Protein AF-A0A497TI67-F1 (afdb_monomer)

Secondary structure (DSSP, 8-state):
------PPTTSTTSSS-GGG--HHHHHHHHHHHHHHHHHTT-----EEEEHHHHHHHHHHHHH-TT-S-EEEES--SBHHHH-HHHHTT-S--BGGGTGGG--S-EEEEEETT-SSS-HHHHHHHHHHSTTEEEEEETT--TT--SHHHHHHHHHHHHHHHHHHHHSPP--

Foldseek 3Di:
DDDDDDAFDCGDPHHDNPVPDDLVSLLVVVLVVVVVCVVVVDQAAAEEAEASRLLSNLVNLLVDQRHLEYEYQLYQAAVCVQPVVRQVVDPSRHSLVSLLSRPHAYEYEYECQAPRHHCVSVVSSQVRHPRYDYDYDYPQYSVSPDPVSVVVSCVVRVVVVVVSVPPDDDD

Radius of gyration: 15.55 Å; Cα contacts (8 Å, |Δi|>4): 295; chains: 1; bounding box: 36×37×44 Å

Solvent-accessible surface area (backbone atoms only — not comparable to full-atom values): 9496 Å² total; per-residue (Å²): 139,86,87,86,86,82,60,45,69,24,30,90,90,34,64,78,49,57,91,72,56,47,55,64,56,42,22,48,49,54,49,50,52,52,52,52,42,44,75,72,67,50,80,81,46,64,49,78,20,43,30,69,50,15,36,26,46,50,52,38,39,41,73,44,87,73,42,62,30,39,38,30,42,50,40,40,38,42,37,50,83,73,39,52,86,66,29,76,79,36,91,77,35,49,39,72,86,45,30,66,55,31,78,40,48,33,40,38,39,30,23,71,47,23,83,78,52,62,47,63,47,52,61,52,46,39,77,47,22,83,48,45,47,72,46,76,41,84,75,19,33,76,80,27,84,48,67,71,46,37,52,50,51,52,48,55,54,50,55,50,53,55,49,57,73,65,49,74,81,83,128

Structure (mmCIF, N/CA/C/O backbone):
data_AF-A0A497TI67-F1
#
_entry.id   AF-A0A497TI67-F1
#
loop_
_atom_site.group_PDB
_atom_site.id
_atom_site.type_symbol
_atom_site.label_atom_id
_atom_site.label_alt_id
_atom_site.label_comp_id
_atom_site.label_asym_id
_atom_site.label_entity_id
_atom_site.label_seq_id
_atom_site.pdbx_PDB_ins_code
_atom_site.Cartn_x
_atom_site.Cartn_y
_atom_site.Cartn_z
_atom_site.occupancy
_atom_site.B_iso_or_equiv
_atom_site.auth_seq_id
_atom_site.auth_comp_id
_atom_site.auth_asym_id
_atom_site.auth_atom_id
_atom_site.pdbx_PDB_model_num
ATOM 1 N N . MET A 1 1 ? 1.660 -7.318 19.575 1.00 78.12 1 MET A N 1
ATOM 2 C CA . MET A 1 1 ? 1.315 -7.049 18.166 1.00 78.12 1 MET A CA 1
ATOM 3 C C . MET A 1 1 ? 1.414 -8.372 17.444 1.00 78.12 1 MET A C 1
ATOM 5 O O . MET A 1 1 ? 2.393 -9.071 17.671 1.00 78.12 1 MET A O 1
ATOM 9 N N . SER A 1 2 ? 0.401 -8.732 16.671 1.00 90.56 2 SER A N 1
ATOM 10 C CA . SER A 1 2 ? 0.354 -9.994 15.928 1.00 90.56 2 SER A CA 1
ATOM 11 C C . SER A 1 2 ? 0.247 -9.675 14.445 1.00 90.56 2 SE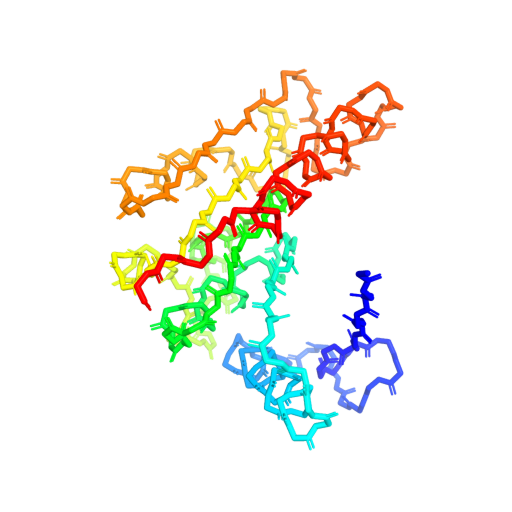R A C 1
ATOM 13 O O . SER A 1 2 ? -0.297 -8.629 14.092 1.00 90.56 2 SER A O 1
ATOM 15 N N . THR A 1 3 ? 0.757 -10.554 13.590 1.00 92.94 3 THR A N 1
ATOM 16 C CA . THR A 1 3 ? 0.584 -10.462 12.140 1.00 92.94 3 THR A CA 1
ATOM 17 C C . THR A 1 3 ? -0.369 -11.558 11.681 1.00 92.94 3 THR A C 1
ATOM 19 O O . THR A 1 3 ? -0.326 -12.681 12.180 1.00 92.94 3 THR A O 1
ATOM 22 N N . PHE A 1 4 ? -1.250 -11.216 10.745 1.00 95.25 4 PHE A N 1
ATOM 23 C CA . PHE A 1 4 ? -2.113 -12.159 10.047 1.00 95.25 4 PHE A CA 1
ATOM 24 C C . PHE A 1 4 ? -1.791 -12.038 8.562 1.00 95.25 4 PHE A C 1
ATOM 26 O O . PHE A 1 4 ? -1.819 -10.936 8.018 1.00 95.25 4 PHE A O 1
ATOM 33 N N . ARG A 1 5 ? -1.409 -13.153 7.944 1.00 95.69 5 ARG A N 1
ATOM 34 C CA . ARG A 1 5 ? -1.126 -13.254 6.512 1.00 95.69 5 ARG A CA 1
ATOM 35 C C . ARG A 1 5 ? -2.090 -14.274 5.936 1.00 95.69 5 ARG A C 1
ATOM 37 O O . ARG A 1 5 ? -2.389 -15.259 6.608 1.00 95.69 5 ARG A O 1
ATOM 44 N N . PHE A 1 6 ? -2.551 -14.016 4.730 1.00 93.88 6 PHE A N 1
ATOM 45 C CA . PHE A 1 6 ? -3.455 -14.878 3.992 1.00 93.88 6 PHE A CA 1
ATOM 46 C C . PHE A 1 6 ? -3.023 -14.879 2.528 1.00 93.88 6 PHE A C 1
ATOM 48 O O . PHE A 1 6 ? -2.337 -13.949 2.092 1.00 93.88 6 PHE A O 1
ATOM 55 N N . ASP A 1 7 ? -3.436 -15.911 1.805 1.00 89.75 7 ASP A N 1
ATOM 56 C CA . ASP A 1 7 ? -3.248 -16.002 0.366 1.00 89.75 7 ASP A CA 1
ATOM 57 C C . ASP A 1 7 ? -4.513 -15.492 -0.328 1.00 89.75 7 ASP A C 1
ATOM 59 O O . ASP A 1 7 ? -5.623 -15.905 0.017 1.00 89.75 7 ASP A O 1
ATOM 63 N N . PHE A 1 8 ? -4.351 -14.581 -1.288 1.00 89.25 8 PHE A N 1
ATOM 64 C CA . PHE A 1 8 ? -5.447 -14.139 -2.153 1.00 89.25 8 PHE A CA 1
ATOM 65 C C . PHE A 1 8 ? -6.010 -15.307 -2.968 1.00 89.25 8 PHE A C 1
ATOM 67 O O . PHE A 1 8 ? -5.317 -16.299 -3.202 1.00 89.25 8 PHE A O 1
ATOM 74 N N . PHE A 1 9 ? -7.231 -15.165 -3.476 1.00 86.12 9 PHE A N 1
ATOM 75 C CA . PHE A 1 9 ? -7.765 -16.071 -4.489 1.00 86.12 9 PHE A CA 1
ATOM 76 C C . PHE A 1 9 ? -6.759 -16.296 -5.639 1.00 86.12 9 PHE A C 1
ATOM 78 O O . PHE A 1 9 ? -6.063 -15.378 -6.094 1.00 86.12 9 PHE A O 1
ATOM 85 N N . GLY A 1 10 ? -6.624 -17.549 -6.076 1.00 79.69 10 GLY A N 1
ATOM 86 C CA . GLY A 1 10 ? -5.683 -17.954 -7.121 1.00 79.69 10 GLY A CA 1
ATOM 87 C C . GLY A 1 10 ? -4.195 -17.848 -6.752 1.00 79.69 10 GLY A C 1
ATOM 88 O O . GLY A 1 10 ? -3.357 -17.988 -7.645 1.00 79.69 10 GLY A O 1
ATOM 89 N N . HIS A 1 11 ? -3.852 -17.601 -5.480 1.00 82.25 11 HIS A N 1
ATOM 90 C CA . HIS A 1 11 ? -2.479 -17.554 -4.970 1.00 82.25 11 HIS A CA 1
ATOM 91 C C . HIS A 1 11 ? -2.220 -18.635 -3.916 1.00 82.25 11 HIS A C 1
ATOM 93 O O . HIS A 1 11 ? -3.094 -18.966 -3.123 1.00 82.25 11 HIS A O 1
ATOM 99 N N . GLY A 1 12 ? -0.972 -19.113 -3.847 1.00 84.56 12 GLY A N 1
ATOM 100 C CA . GLY A 1 12 ? -0.493 -19.947 -2.742 1.00 84.56 12 GLY A CA 1
ATOM 101 C C . GLY A 1 12 ? -1.331 -21.209 -2.530 1.00 84.56 12 GLY A C 1
ATOM 102 O O . GLY A 1 12 ? -1.433 -22.037 -3.435 1.00 84.56 12 GLY A O 1
ATOM 103 N N . GLU A 1 13 ? -1.886 -21.355 -1.327 1.00 84.25 13 GLU A N 1
ATOM 104 C CA . GLU A 1 13 ? -2.758 -22.475 -0.947 1.00 84.25 13 GLU A CA 1
ATOM 105 C C . GLU A 1 13 ? -4.261 -22.170 -1.105 1.00 84.25 13 GLU A C 1
ATOM 107 O O . GLU A 1 13 ? -5.088 -23.042 -0.833 1.00 84.25 13 GLU A O 1
ATOM 112 N N . SER A 1 14 ? -4.627 -20.958 -1.536 1.00 88.00 14 SER A N 1
ATOM 113 C CA . SER A 1 14 ? -6.020 -20.580 -1.792 1.00 88.00 14 SER A CA 1
ATOM 114 C C . SER A 1 14 ? -6.538 -21.170 -3.106 1.00 88.00 14 SER A C 1
ATOM 116 O O . SER A 1 14 ? -5.799 -21.356 -4.075 1.00 88.00 14 SER A O 1
ATOM 118 N N . ASP A 1 15 ? -7.843 -21.446 -3.140 1.00 82.38 15 ASP A N 1
ATOM 119 C CA . ASP A 1 15 ? -8.530 -21.978 -4.317 1.00 82.38 15 ASP A CA 1
ATOM 120 C C . ASP A 1 15 ? -8.478 -21.009 -5.515 1.00 82.38 15 ASP A C 1
ATOM 122 O O . ASP A 1 15 ? -8.232 -19.809 -5.375 1.00 82.38 15 ASP A O 1
ATOM 126 N N . GLY A 1 16 ? -8.786 -21.531 -6.705 1.00 85.50 16 GLY A N 1
ATOM 127 C CA . GLY A 1 16 ? -8.889 -20.749 -7.938 1.00 85.50 16 GLY A CA 1
ATOM 128 C C . GLY A 1 16 ? -7.639 -20.788 -8.810 1.00 85.50 16 GLY A C 1
ATOM 129 O O . GLY A 1 16 ? -6.681 -21.513 -8.546 1.00 85.50 16 GLY A O 1
ATOM 130 N N . ARG A 1 17 ? -7.662 -20.021 -9.902 1.00 81.62 17 ARG A N 1
ATOM 131 C CA . ARG A 1 17 ? -6.519 -19.860 -10.809 1.00 81.62 17 ARG A CA 1
ATOM 132 C C . ARG A 1 17 ? -6.123 -18.396 -10.840 1.00 81.62 17 ARG A C 1
ATOM 134 O O . ARG A 1 17 ? -6.988 -17.535 -10.952 1.00 81.62 17 ARG A O 1
ATOM 141 N N . LEU A 1 18 ? -4.821 -18.127 -10.828 1.00 79.75 18 LEU A N 1
ATOM 142 C CA . LEU A 1 18 ? -4.270 -16.770 -10.899 1.00 79.75 18 LEU A CA 1
ATOM 143 C C . LEU A 1 18 ? -4.833 -15.951 -12.076 1.00 79.75 18 LEU A C 1
ATOM 145 O O . LEU A 1 18 ? -5.055 -14.754 -11.955 1.00 79.75 18 LEU A O 1
ATOM 149 N N . GLU A 1 19 ? -5.079 -16.604 -13.211 1.00 82.00 19 GLU A N 1
ATOM 150 C CA . GLU A 1 19 ? -5.603 -15.986 -14.438 1.00 82.00 19 GLU A CA 1
ATOM 151 C C . GLU A 1 19 ? -7.035 -15.446 -14.304 1.00 82.00 19 GLU A C 1
ATOM 153 O O . GLU A 1 19 ? -7.435 -14.578 -15.089 1.00 82.00 19 GLU A O 1
ATOM 158 N N . ASP A 1 20 ? -7.789 -15.979 -13.338 1.00 83.12 20 ASP A N 1
ATOM 159 C CA . ASP A 1 20 ? -9.177 -15.616 -13.063 1.00 83.12 20 ASP A CA 1
ATOM 160 C C . ASP A 1 20 ? -9.283 -14.506 -12.002 1.00 83.12 20 ASP A C 1
ATOM 162 O O . ASP A 1 20 ? -10.358 -13.939 -11.847 1.00 83.12 20 ASP A O 1
ATOM 166 N N . LEU A 1 21 ? -8.186 -14.168 -11.308 1.00 82.94 21 LEU A N 1
ATOM 167 C CA . LEU A 1 21 ? -8.189 -13.158 -10.253 1.00 82.94 21 LEU A CA 1
ATOM 168 C C . LEU A 1 21 ? -8.549 -11.767 -10.789 1.00 82.94 21 LEU A C 1
ATOM 170 O O . LEU A 1 21 ? -7.939 -11.252 -11.733 1.00 82.94 21 LEU A O 1
ATOM 174 N N . THR A 1 22 ? -9.471 -11.117 -10.089 1.00 88.00 22 THR A N 1
ATOM 175 C CA . THR A 1 22 ? -9.819 -9.704 -10.256 1.00 88.00 22 THR A CA 1
ATOM 176 C C . THR A 1 22 ? -9.323 -8.847 -9.087 1.00 88.00 22 THR A C 1
ATOM 178 O O . THR A 1 22 ? -8.964 -9.343 -8.016 1.00 88.00 22 THR A O 1
ATOM 181 N N . ILE A 1 23 ? -9.288 -7.525 -9.279 1.00 89.44 23 ILE A N 1
ATOM 182 C CA . ILE A 1 23 ? -8.912 -6.591 -8.206 1.00 89.44 23 ILE A CA 1
ATOM 183 C C . ILE A 1 23 ? -10.008 -6.588 -7.137 1.00 89.44 23 ILE A C 1
ATOM 185 O O . ILE A 1 23 ? -9.703 -6.594 -5.948 1.00 89.44 23 ILE A O 1
ATOM 189 N N . SER A 1 24 ? -11.269 -6.652 -7.560 1.00 89.81 24 SER A N 1
ATOM 190 C CA . SER A 1 24 ? -12.443 -6.731 -6.698 1.00 89.81 24 SER A CA 1
ATOM 191 C C . SER A 1 24 ? -12.398 -7.959 -5.782 1.00 89.81 24 SER A C 1
ATOM 193 O O . SER A 1 24 ? -12.603 -7.815 -4.580 1.00 89.81 24 SER A O 1
ATOM 195 N N . GLU A 1 25 ? -12.035 -9.142 -6.293 1.00 91.12 25 GLU A N 1
ATOM 196 C CA . GLU A 1 25 ? -11.852 -10.341 -5.455 1.00 91.12 25 GLU A CA 1
ATOM 197 C C . GLU A 1 25 ? -10.716 -10.169 -4.440 1.00 91.12 25 GLU A C 1
ATOM 199 O O . GLU A 1 25 ? -10.888 -10.481 -3.263 1.00 91.12 25 GLU A O 1
ATOM 204 N N . ALA A 1 26 ? -9.580 -9.591 -4.846 1.00 93.00 26 ALA A N 1
ATOM 205 C CA . ALA A 1 26 ? -8.493 -9.303 -3.911 1.00 93.00 26 ALA A CA 1
ATOM 206 C C . ALA A 1 26 ? -8.921 -8.306 -2.814 1.00 93.00 26 ALA A C 1
ATOM 208 O O . ALA A 1 26 ? -8.526 -8.432 -1.652 1.00 93.00 26 ALA A O 1
ATOM 209 N N . VAL A 1 27 ? -9.747 -7.314 -3.155 1.00 94.81 27 VAL A N 1
ATOM 210 C CA . VAL A 1 27 ? -10.331 -6.375 -2.187 1.00 94.81 27 VAL A CA 1
ATOM 211 C C . VAL A 1 27 ? -11.278 -7.099 -1.231 1.00 94.81 27 VAL A C 1
ATOM 213 O O . VAL A 1 27 ? -11.206 -6.858 -0.021 1.00 94.81 27 VAL A O 1
ATOM 216 N N . ASP A 1 28 ? -12.126 -7.993 -1.739 1.00 94.69 28 ASP A N 1
ATOM 217 C CA . ASP A 1 28 ? -13.033 -8.807 -0.929 1.00 94.69 28 ASP A CA 1
ATOM 218 C C . ASP A 1 28 ? -12.265 -9.714 0.042 1.00 94.69 28 ASP A C 1
ATOM 220 O O . ASP A 1 28 ? -12.631 -9.794 1.218 1.00 94.69 28 ASP A O 1
ATOM 224 N N . ASP A 1 29 ? -11.147 -10.309 -0.380 1.00 96.38 29 ASP A N 1
ATOM 225 C CA . ASP A 1 29 ? -10.275 -11.101 0.493 1.00 96.38 29 ASP A CA 1
ATOM 226 C C . ASP A 1 29 ? -9.711 -10.270 1.659 1.00 96.38 29 ASP A C 1
ATOM 228 O O . ASP A 1 29 ? -9.776 -10.695 2.819 1.00 96.38 29 ASP A O 1
ATOM 232 N N . VAL A 1 30 ? -9.223 -9.047 1.400 1.00 97.88 30 VAL A N 1
ATOM 233 C CA . VAL A 1 30 ? -8.753 -8.134 2.465 1.00 97.88 30 VAL A CA 1
ATOM 234 C C . VAL A 1 30 ? -9.894 -7.788 3.423 1.00 97.88 30 VAL A C 1
ATOM 236 O O . VAL A 1 30 ? -9.715 -7.822 4.645 1.00 97.88 30 VAL A O 1
ATOM 239 N N . MET A 1 31 ? -11.073 -7.451 2.894 1.00 97.56 31 MET A N 1
ATOM 240 C CA . MET A 1 31 ? -12.243 -7.104 3.705 1.00 97.56 31 MET A CA 1
ATOM 241 C C . MET A 1 31 ? -12.660 -8.281 4.597 1.00 97.56 31 MET A C 1
ATOM 243 O O . MET A 1 31 ? -12.871 -8.100 5.800 1.00 97.56 31 MET A O 1
ATOM 247 N N . ASN A 1 32 ? -12.706 -9.494 4.042 1.00 97.50 32 ASN A N 1
ATOM 248 C CA . ASN A 1 32 ? -13.036 -10.718 4.766 1.00 97.50 32 ASN A CA 1
ATOM 249 C C . ASN A 1 32 ? -11.992 -11.058 5.836 1.00 97.50 32 ASN A C 1
ATOM 251 O O . ASN A 1 32 ? -12.363 -11.421 6.954 1.00 97.50 32 ASN A O 1
ATOM 255 N N . ALA A 1 33 ? -10.701 -10.865 5.556 1.00 97.75 33 ALA A N 1
ATOM 256 C CA . ALA A 1 33 ? -9.638 -11.021 6.547 1.00 97.75 33 ALA A CA 1
ATOM 257 C C . ALA A 1 33 ? -9.807 -10.046 7.728 1.00 97.75 33 ALA A C 1
ATOM 259 O O . ALA A 1 33 ? -9.702 -10.445 8.893 1.00 97.75 33 ALA A O 1
ATOM 260 N N . VAL A 1 34 ? -10.131 -8.776 7.457 1.00 97.81 34 VAL A N 1
ATOM 261 C CA . VAL A 1 34 ? -10.401 -7.781 8.509 1.00 97.81 34 VAL A CA 1
ATOM 262 C C . VAL A 1 34 ? -11.641 -8.161 9.322 1.00 97.81 34 VAL A C 1
ATOM 264 O O . VAL A 1 34 ? -11.597 -8.118 10.554 1.00 97.81 34 VAL A O 1
ATOM 267 N N . LEU A 1 35 ? -12.731 -8.568 8.666 1.00 96.81 35 LEU A N 1
ATOM 268 C CA . LEU A 1 35 ? -13.953 -9.023 9.337 1.00 96.81 35 LEU A CA 1
ATOM 269 C C . LEU A 1 35 ? -13.694 -10.248 10.219 1.00 96.81 35 LEU A C 1
ATOM 271 O O . LEU A 1 35 ? -14.145 -10.284 11.366 1.00 96.81 35 LEU A O 1
ATOM 275 N N . PHE A 1 36 ? -12.920 -11.215 9.729 1.00 97.62 36 PHE A N 1
ATOM 276 C CA . PHE A 1 36 ? -12.519 -12.395 10.487 1.00 97.62 36 PHE A CA 1
ATOM 277 C C . PHE A 1 36 ? -11.752 -12.016 11.760 1.00 97.62 36 PHE A C 1
ATOM 279 O O . PHE A 1 36 ? -12.098 -12.478 12.850 1.00 97.62 36 PHE A O 1
ATOM 286 N N . LEU A 1 37 ? -10.752 -11.132 11.656 1.00 97.25 37 LEU A N 1
ATOM 287 C CA . LEU A 1 37 ? -9.995 -10.654 12.816 1.00 97.25 37 LEU A CA 1
ATOM 288 C C . LEU A 1 37 ? -10.899 -9.928 13.821 1.00 97.25 37 LEU A C 1
ATOM 290 O O . LEU A 1 37 ? -10.842 -10.213 15.020 1.00 97.25 37 LEU A O 1
ATOM 294 N N . LYS A 1 38 ? -11.792 -9.051 13.354 1.00 95.31 38 LYS A N 1
ATOM 295 C CA . LYS A 1 38 ? -12.759 -8.376 14.233 1.00 95.31 38 LYS A CA 1
ATOM 296 C C . LYS A 1 38 ? -13.688 -9.370 14.933 1.00 95.31 38 LYS A C 1
ATOM 298 O O . LYS A 1 38 ? -13.894 -9.257 16.140 1.00 95.31 38 LYS A O 1
ATOM 303 N N . GLY A 1 39 ? -14.161 -10.398 14.227 1.00 96.75 39 GLY A N 1
ATOM 304 C CA . GLY A 1 39 ? -14.961 -11.489 14.795 1.00 96.75 39 GLY A CA 1
ATOM 305 C C . GLY A 1 39 ? -14.225 -12.319 15.856 1.00 96.75 39 GLY A C 1
ATOM 306 O O . GLY A 1 39 ? -14.858 -12.909 16.729 1.00 96.75 39 GLY A O 1
ATOM 307 N N . ARG A 1 40 ? -12.886 -12.325 15.839 1.00 96.62 40 ARG A N 1
ATOM 308 C CA . ARG A 1 40 ? -12.029 -12.936 16.872 1.00 96.62 40 ARG A CA 1
ATOM 309 C C . ARG A 1 40 ? -11.683 -11.987 18.030 1.00 96.62 40 ARG A C 1
ATOM 311 O O . ARG A 1 40 ? -10.897 -12.360 18.896 1.00 96.62 40 ARG A O 1
ATOM 318 N N . GLY A 1 41 ? -12.259 -10.784 18.063 1.00 95.75 41 GLY A N 1
ATOM 319 C CA . GLY A 1 41 ? -12.070 -9.806 19.138 1.00 95.75 41 GLY A CA 1
ATOM 320 C C . GLY A 1 41 ? -10.893 -8.846 18.941 1.00 95.75 41 GLY A C 1
ATOM 321 O O . GLY A 1 41 ? -10.571 -8.088 19.856 1.00 95.75 41 GLY A O 1
ATOM 322 N N . TYR A 1 42 ? -10.249 -8.835 17.769 1.00 94.56 42 TYR A N 1
ATOM 323 C CA . TYR A 1 42 ? -9.217 -7.842 17.465 1.00 94.56 42 TYR A CA 1
ATOM 324 C C . TYR A 1 42 ? -9.868 -6.499 17.103 1.00 94.56 42 TYR A C 1
ATOM 326 O O . TYR A 1 42 ? -10.426 -6.341 16.023 1.00 94.56 42 TYR A O 1
ATOM 334 N N . SER A 1 43 ? -9.774 -5.514 18.000 1.00 90.12 43 SER A N 1
ATOM 335 C CA . SER A 1 43 ? -10.338 -4.166 17.805 1.00 90.12 43 SER A CA 1
ATOM 336 C C . SER A 1 43 ? -9.367 -3.155 17.188 1.00 90.12 43 SER A C 1
ATOM 338 O O . SER A 1 43 ? -9.787 -2.113 16.702 1.00 90.12 43 SER A O 1
ATOM 340 N N . LYS A 1 44 ? -8.061 -3.447 17.205 1.00 93.88 44 LYS A N 1
ATOM 341 C CA . LYS A 1 44 ? -7.006 -2.607 16.621 1.00 93.88 44 LYS A CA 1
ATOM 342 C C . LYS A 1 44 ? -6.377 -3.328 15.438 1.00 93.88 44 LYS A C 1
ATOM 344 O O . LYS A 1 44 ? -5.477 -4.146 15.628 1.00 93.88 44 LYS A O 1
ATOM 349 N N . VAL A 1 45 ? -6.857 -3.024 14.238 1.00 96.69 45 VAL A N 1
ATOM 350 C CA . VAL A 1 45 ? -6.399 -3.637 12.985 1.00 96.69 45 VAL A CA 1
ATOM 351 C C . VAL A 1 45 ? -5.753 -2.567 12.113 1.00 96.69 45 VAL A C 1
ATOM 353 O O . VAL A 1 45 ? -6.311 -1.491 11.944 1.00 96.69 45 VAL A O 1
ATOM 356 N N . GLY A 1 46 ? -4.572 -2.856 11.576 1.00 97.44 46 GLY A N 1
ATOM 357 C CA . GLY A 1 46 ? -3.929 -2.059 10.532 1.00 97.44 46 GLY A CA 1
ATOM 358 C C . GLY A 1 46 ? -3.601 -2.951 9.341 1.00 97.44 46 GLY A C 1
ATOM 359 O O . GLY A 1 46 ? -3.522 -4.172 9.493 1.00 97.44 46 GLY A O 1
ATOM 360 N N . LEU A 1 47 ? -3.423 -2.346 8.172 1.00 98.38 47 LEU A N 1
ATOM 361 C CA . LEU A 1 47 ? -3.101 -3.058 6.938 1.00 98.38 47 LEU A CA 1
ATOM 362 C C . LEU A 1 47 ? -1.652 -2.802 6.525 1.00 98.38 47 LEU A C 1
ATOM 364 O O . LEU A 1 47 ? -1.146 -1.690 6.674 1.00 98.38 47 LEU A O 1
ATOM 368 N N . PHE A 1 48 ? -1.019 -3.834 5.973 1.00 98.25 48 PHE A N 1
ATOM 369 C CA . PHE A 1 48 ? 0.216 -3.731 5.203 1.00 98.25 48 PHE A CA 1
ATOM 370 C C . PHE A 1 48 ? -0.037 -4.319 3.814 1.00 98.25 48 PHE A C 1
ATOM 372 O O . PHE A 1 48 ? -0.532 -5.441 3.719 1.00 98.25 48 PHE A O 1
ATOM 379 N N . GLY A 1 49 ? 0.305 -3.583 2.759 1.00 97.81 49 GLY A N 1
ATOM 380 C CA . GLY A 1 49 ? 0.185 -4.040 1.374 1.00 97.81 49 GLY A CA 1
ATOM 381 C C . GLY A 1 49 ? 1.461 -3.781 0.579 1.00 97.81 49 GLY A C 1
ATOM 382 O O . GLY A 1 49 ? 2.189 -2.826 0.847 1.00 97.81 49 GLY A O 1
ATOM 383 N N . SER A 1 50 ? 1.744 -4.618 -0.418 1.00 97.50 50 SER A N 1
ATOM 384 C CA . SER A 1 50 ? 2.853 -4.391 -1.348 1.00 97.50 50 SER A CA 1
ATOM 385 C C . SER A 1 50 ? 2.436 -4.613 -2.790 1.00 97.50 50 SER A C 1
ATOM 387 O O . SER A 1 50 ? 1.685 -5.551 -3.054 1.00 97.50 50 SER A O 1
ATOM 389 N N . SER A 1 51 ? 2.934 -3.779 -3.709 1.00 95.56 51 SER A N 1
ATOM 390 C CA . SER A 1 51 ? 2.673 -3.909 -5.146 1.00 95.56 51 SER A CA 1
ATOM 391 C C . SER A 1 51 ? 1.166 -4.040 -5.417 1.00 95.56 51 SER A C 1
ATOM 393 O O . SER A 1 51 ? 0.404 -3.180 -4.966 1.00 95.56 51 SER A O 1
ATOM 395 N N . PHE A 1 52 ? 0.711 -5.109 -6.073 1.00 93.62 52 PHE A N 1
ATOM 396 C CA . PHE A 1 52 ? -0.712 -5.419 -6.266 1.00 93.62 52 PHE A CA 1
ATOM 397 C C . PHE A 1 52 ? -1.513 -5.486 -4.952 1.00 93.62 52 PHE A C 1
ATOM 399 O O . PHE A 1 52 ? -2.576 -4.881 -4.837 1.00 93.62 52 PHE A O 1
ATOM 406 N N . GLY A 1 53 ? -0.978 -6.131 -3.911 1.00 95.06 53 GLY A N 1
ATOM 407 C CA . GLY A 1 53 ? -1.609 -6.147 -2.586 1.00 95.06 53 GLY A CA 1
ATOM 408 C C . GLY A 1 53 ? -1.693 -4.753 -1.949 1.00 95.06 53 GLY A C 1
ATOM 409 O O . GLY A 1 53 ? -2.521 -4.520 -1.073 1.00 95.06 53 GLY A O 1
ATOM 410 N N . GLY A 1 54 ? -0.862 -3.808 -2.400 1.00 97.19 54 GLY A N 1
ATOM 411 C CA . GLY A 1 54 ? -0.967 -2.393 -2.055 1.00 97.19 54 GLY A CA 1
ATOM 412 C C . GLY A 1 54 ? -2.208 -1.730 -2.655 1.00 97.19 54 GLY A C 1
ATOM 413 O O . GLY A 1 54 ? -2.884 -0.990 -1.944 1.00 97.19 54 GLY A O 1
ATOM 414 N N . LEU A 1 55 ? -2.549 -2.048 -3.909 1.00 95.81 55 LEU A N 1
ATOM 415 C CA . L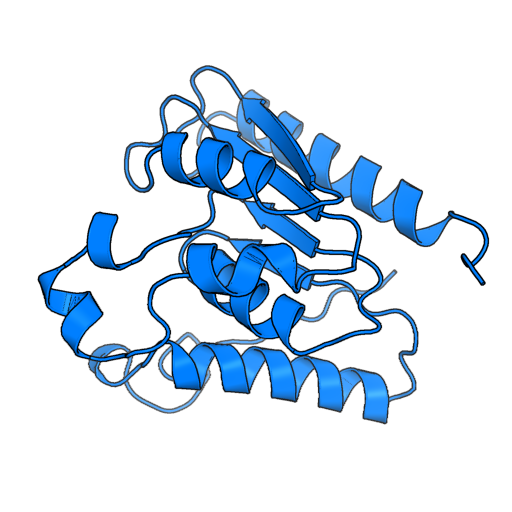EU A 1 55 ? -3.777 -1.577 -4.560 1.00 95.81 55 LEU A CA 1
ATOM 416 C C . LEU A 1 55 ? -5.019 -2.088 -3.824 1.00 95.81 55 LEU A C 1
ATOM 418 O O . LEU A 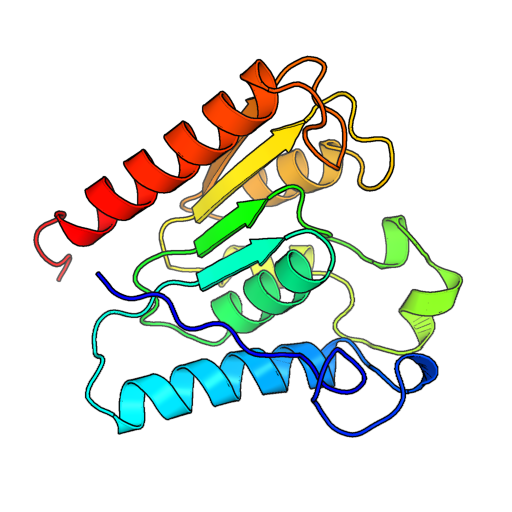1 55 ? -5.872 -1.292 -3.430 1.00 95.81 55 LEU A O 1
ATOM 422 N N . ALA A 1 56 ? -5.074 -3.398 -3.565 1.00 95.94 56 ALA A N 1
ATOM 423 C CA . ALA A 1 56 ? -6.164 -4.003 -2.804 1.00 95.94 56 ALA A CA 1
ATOM 424 C C . ALA A 1 56 ? -6.294 -3.350 -1.417 1.00 95.94 56 ALA A C 1
ATOM 426 O O . ALA A 1 56 ? -7.374 -2.902 -1.037 1.00 95.94 56 ALA A O 1
ATOM 427 N N . ALA A 1 57 ? -5.180 -3.183 -0.692 1.00 98.00 57 ALA A N 1
ATOM 428 C CA . ALA A 1 57 ? -5.181 -2.542 0.621 1.00 98.00 57 ALA A CA 1
ATOM 429 C C . ALA A 1 57 ? -5.629 -1.068 0.588 1.00 98.00 57 ALA A C 1
ATOM 431 O O . ALA A 1 57 ? -6.339 -0.643 1.499 1.00 98.00 57 ALA A O 1
ATOM 432 N N . LEU A 1 58 ? -5.254 -0.289 -0.435 1.00 98.00 58 LEU A N 1
ATOM 433 C CA . LEU A 1 58 ? -5.707 1.097 -0.623 1.00 98.00 58 LEU A CA 1
ATOM 434 C C . LEU A 1 58 ? -7.227 1.171 -0.801 1.00 98.00 58 LEU A C 1
ATOM 436 O O . LEU A 1 58 ? -7.898 1.956 -0.126 1.00 98.00 58 LEU A O 1
ATOM 440 N N . ILE A 1 59 ? -7.776 0.328 -1.677 1.00 96.75 59 ILE A N 1
ATOM 441 C CA . ILE A 1 59 ? -9.215 0.283 -1.947 1.00 96.75 59 ILE A CA 1
ATOM 442 C C . ILE A 1 59 ? -9.968 -0.183 -0.696 1.00 96.75 59 ILE A C 1
ATOM 444 O O . ILE A 1 59 ? -10.915 0.489 -0.279 1.00 96.75 59 ILE A O 1
ATOM 448 N N . SER A 1 60 ? -9.519 -1.247 -0.025 1.00 97.62 60 SER A N 1
ATOM 449 C CA . SER A 1 60 ? -10.123 -1.702 1.235 1.00 97.62 60 SER A CA 1
ATOM 450 C C . SER A 1 60 ? -10.051 -0.627 2.323 1.00 97.62 60 SER A C 1
ATOM 452 O O . SER A 1 60 ? -11.035 -0.394 3.024 1.00 97.62 60 SER A O 1
ATOM 454 N N . ALA A 1 61 ? -8.934 0.099 2.442 1.00 97.81 61 ALA A N 1
ATOM 455 C CA . ALA A 1 61 ? -8.787 1.180 3.419 1.00 97.81 61 ALA A CA 1
ATOM 456 C C . ALA A 1 61 ? -9.734 2.364 3.170 1.00 97.81 61 ALA A C 1
ATOM 458 O O . ALA A 1 61 ? -10.105 3.052 4.118 1.00 97.81 61 ALA A O 1
ATOM 459 N N . SER A 1 62 ? -10.188 2.582 1.932 1.00 97.06 62 SER A N 1
ATOM 460 C CA . SER A 1 62 ? -11.233 3.576 1.641 1.00 97.06 62 SER A CA 1
ATOM 461 C C . SER A 1 62 ? -12.636 3.141 2.091 1.00 97.06 62 SER A C 1
ATOM 463 O O . SER A 1 62 ? -13.538 3.974 2.191 1.00 97.06 62 SER A O 1
ATOM 465 N N . ARG A 1 63 ? -12.829 1.841 2.365 1.00 96.69 63 ARG A N 1
ATOM 466 C CA . ARG A 1 63 ? -14.104 1.229 2.783 1.00 96.69 63 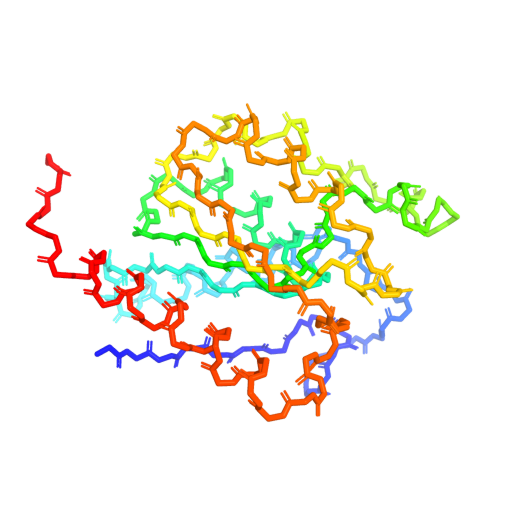ARG A CA 1
ATOM 467 C C . ARG A 1 63 ? -14.168 0.950 4.287 1.00 96.69 63 ARG A C 1
ATOM 469 O O . ARG A 1 63 ? -15.264 0.822 4.829 1.00 96.69 63 ARG A O 1
ATOM 476 N N . ILE A 1 64 ? -13.025 0.868 4.972 1.00 96.25 64 ILE A N 1
ATOM 477 C CA . ILE A 1 64 ? -12.936 0.547 6.404 1.00 96.25 64 ILE A CA 1
ATOM 478 C C . ILE A 1 64 ? -12.584 1.811 7.198 1.00 96.25 64 ILE A C 1
ATOM 480 O O . ILE A 1 64 ? -11.452 2.285 7.164 1.00 96.25 64 ILE A O 1
ATOM 484 N N . GLN A 1 65 ? -13.545 2.346 7.954 1.00 89.31 65 GLN A N 1
ATOM 485 C CA . GLN A 1 65 ? -13.381 3.641 8.634 1.00 89.31 65 GLN A CA 1
ATOM 486 C C . GLN A 1 65 ? -12.510 3.602 9.901 1.00 89.31 65 GLN A C 1
ATOM 488 O O . GLN A 1 65 ? -12.006 4.637 10.325 1.00 89.31 65 GLN A O 1
ATOM 493 N N . ASP A 1 66 ? -12.332 2.435 10.519 1.00 94.06 66 ASP A N 1
ATOM 494 C CA . ASP A 1 66 ? -11.697 2.258 11.832 1.00 94.06 66 ASP A CA 1
ATOM 495 C C . ASP A 1 66 ? -10.342 1.527 11.764 1.00 94.06 66 ASP A C 1
ATOM 497 O O . ASP A 1 66 ? -9.904 0.916 12.741 1.00 94.06 66 ASP A O 1
ATOM 501 N N . LEU A 1 67 ? -9.656 1.582 10.616 1.00 96.94 67 LEU A N 1
ATOM 502 C CA . LEU A 1 67 ? -8.277 1.099 10.526 1.00 96.94 67 LEU A CA 1
ATOM 503 C C . LEU A 1 67 ? -7.344 1.959 11.380 1.00 96.94 67 LEU A C 1
ATOM 505 O O . LEU A 1 67 ? -7.357 3.187 11.328 1.00 96.94 67 LEU A O 1
ATOM 509 N N . LEU A 1 68 ? -6.463 1.292 12.120 1.00 96.69 68 LEU A N 1
ATOM 510 C CA . LEU A 1 68 ? -5.446 1.944 12.934 1.00 96.69 68 LEU A CA 1
ATOM 511 C C . LEU A 1 68 ? -4.369 2.611 12.065 1.00 96.69 68 LEU A C 1
ATOM 513 O O . LEU A 1 68 ? -3.867 3.672 12.427 1.00 96.69 68 LEU A O 1
ATOM 517 N N . PHE A 1 69 ? -3.997 1.985 10.946 1.00 97.75 69 PHE A N 1
ATOM 518 C CA . PHE A 1 69 ? -3.061 2.517 9.953 1.00 97.75 69 PHE A CA 1
ATOM 519 C C . PHE A 1 69 ? -3.114 1.726 8.642 1.00 97.75 69 PHE A C 1
ATOM 521 O O . PHE A 1 69 ? -3.598 0.590 8.608 1.00 97.75 69 PHE A O 1
ATOM 528 N N . LEU A 1 70 ? -2.493 2.297 7.609 1.00 98.56 70 LEU A N 1
ATOM 529 C CA . LEU A 1 70 ? -2.109 1.625 6.371 1.00 98.56 70 LEU A CA 1
ATOM 530 C C . LEU A 1 70 ? -0.604 1.819 6.112 1.00 98.56 70 LEU A C 1
ATOM 532 O O . LEU A 1 70 ? -0.100 2.941 6.145 1.00 98.56 70 LEU A O 1
ATOM 536 N N . THR A 1 71 ? 0.128 0.739 5.854 1.00 98.50 71 THR A N 1
ATOM 537 C CA . THR A 1 71 ? 1.531 0.776 5.418 1.00 98.50 71 THR A CA 1
ATOM 538 C C . THR A 1 71 ? 1.684 0.116 4.054 1.00 98.50 71 THR A C 1
ATOM 540 O O . THR A 1 71 ? 1.096 -0.929 3.790 1.00 98.50 71 THR A O 1
ATOM 543 N N . LEU A 1 72 ? 2.463 0.728 3.166 1.00 98.75 72 LEU A N 1
ATOM 544 C CA . LEU A 1 72 ? 2.578 0.301 1.773 1.00 98.75 72 LEU A CA 1
ATOM 545 C C . LEU A 1 72 ? 4.046 0.186 1.347 1.00 98.75 72 LEU A C 1
ATOM 547 O O . LEU A 1 72 ? 4.825 1.106 1.594 1.00 98.75 72 LEU A O 1
ATOM 551 N N . LYS A 1 73 ? 4.406 -0.924 0.689 1.00 98.62 73 LYS A N 1
ATOM 552 C CA . LYS A 1 73 ? 5.687 -1.125 -0.021 1.00 98.62 73 LYS A CA 1
ATOM 553 C C . LYS A 1 73 ? 5.444 -1.061 -1.527 1.00 98.62 73 LYS A C 1
ATOM 555 O O . LYS A 1 73 ? 4.780 -1.964 -2.045 1.00 98.62 73 LYS A O 1
ATOM 560 N N . SER A 1 74 ? 6.024 -0.077 -2.215 1.00 98.31 74 SER A N 1
ATOM 561 C CA . SER A 1 74 ? 5.926 0.100 -3.677 1.00 98.31 74 SER A CA 1
ATOM 562 C C . SER A 1 74 ? 4.529 -0.236 -4.231 1.00 98.31 74 SER A C 1
ATOM 564 O O . SER A 1 74 ? 4.386 -1.189 -4.998 1.00 98.31 74 SER A O 1
ATOM 566 N N . PRO A 1 75 ? 3.454 0.421 -3.749 1.00 98.00 75 PRO A N 1
ATOM 567 C CA . PRO A 1 75 ? 2.093 0.032 -4.095 1.00 98.00 75 PRO A CA 1
ATOM 568 C C . PRO A 1 75 ? 1.774 0.366 -5.550 1.00 98.00 75 PRO A C 1
ATOM 570 O O . PRO A 1 75 ? 2.059 1.473 -6.013 1.00 98.00 75 PRO A O 1
ATOM 573 N N . VAL A 1 76 ? 1.073 -0.543 -6.231 1.00 96.12 76 VAL A N 1
ATOM 574 C CA . VAL A 1 76 ? 0.350 -0.159 -7.444 1.00 96.12 76 VAL A CA 1
ATOM 575 C C . VAL A 1 76 ? -0.806 0.745 -7.023 1.00 96.12 76 VAL A C 1
ATOM 577 O O . VAL A 1 76 ? -1.558 0.423 -6.105 1.00 96.12 76 VAL A O 1
ATOM 580 N N . SER A 1 77 ? -0.913 1.904 -7.661 1.00 94.12 77 SER A N 1
ATOM 581 C CA . SER A 1 77 ? -1.904 2.939 -7.347 1.00 94.12 77 SER A CA 1
ATOM 582 C C . SER A 1 77 ? -2.899 3.118 -8.487 1.00 94.12 77 SER A C 1
ATOM 584 O O . SER A 1 77 ? -4.083 3.327 -8.244 1.00 94.12 77 SER A O 1
ATOM 586 N N . ASP A 1 78 ? -2.436 2.982 -9.727 1.00 91.75 78 ASP A N 1
ATOM 587 C CA . ASP A 1 78 ? -3.282 2.909 -10.914 1.00 91.75 78 ASP A CA 1
ATOM 588 C C . ASP A 1 78 ? -2.782 1.782 -11.812 1.00 91.75 78 ASP A C 1
ATOM 590 O O . ASP A 1 78 ? -1.701 1.845 -12.406 1.00 91.75 78 ASP A O 1
ATOM 594 N N . PHE A 1 79 ? -3.578 0.719 -11.881 1.00 85.81 79 PHE A N 1
ATOM 595 C CA . PHE A 1 79 ? -3.267 -0.460 -12.672 1.00 85.81 79 PHE A CA 1
ATOM 596 C C . PHE A 1 79 ? -3.358 -0.169 -14.174 1.00 85.81 79 PHE A C 1
ATOM 598 O O . PHE A 1 79 ? -2.711 -0.851 -14.963 1.00 85.81 79 PHE A O 1
ATOM 605 N N . ARG A 1 80 ? -4.105 0.866 -14.589 1.00 85.12 80 ARG A N 1
ATOM 606 C CA . ARG A 1 80 ? -4.187 1.289 -15.996 1.00 85.12 80 ARG A CA 1
ATOM 607 C C . ARG A 1 80 ? -2.885 1.929 -16.455 1.00 85.12 80 ARG A C 1
ATOM 609 O O . ARG A 1 80 ? -2.513 1.754 -17.607 1.00 85.12 80 ARG A O 1
ATOM 616 N N . GLU A 1 81 ? -2.203 2.658 -15.568 1.00 84.19 81 GLU A N 1
ATOM 617 C CA . GLU A 1 81 ? -0.881 3.241 -15.844 1.00 84.19 81 GLU A CA 1
ATOM 618 C C . GLU A 1 81 ? 0.198 2.144 -15.960 1.00 84.19 81 GLU A C 1
ATOM 620 O O . GLU A 1 81 ? 1.159 2.314 -16.705 1.00 84.19 81 GLU A O 1
ATOM 625 N N . LEU A 1 82 ? 0.026 1.017 -15.256 1.00 82.50 82 LEU A N 1
ATOM 626 C CA . LEU A 1 82 ? 0.998 -0.079 -15.202 1.00 82.50 82 LEU A CA 1
ATOM 627 C C . LEU A 1 82 ? 0.782 -1.152 -16.284 1.00 82.50 82 LEU A C 1
ATOM 629 O O . LEU A 1 82 ? 1.722 -1.566 -16.956 1.00 82.50 82 LEU A O 1
ATOM 633 N N . ALA A 1 83 ? -0.454 -1.624 -16.440 1.00 80.56 83 ALA A N 1
ATOM 634 C CA . ALA A 1 83 ? -0.826 -2.704 -17.349 1.00 80.56 83 ALA A CA 1
ATOM 635 C C . ALA A 1 83 ? -2.222 -2.446 -17.957 1.00 80.56 83 ALA A C 1
ATOM 637 O O . ALA A 1 83 ? -3.197 -3.110 -17.584 1.00 80.56 83 ALA A O 1
ATOM 638 N N . PRO A 1 84 ? -2.340 -1.503 -18.915 1.00 75.44 84 PRO A N 1
ATOM 639 C CA . PRO A 1 84 ? -3.623 -1.066 -19.471 1.00 75.44 84 PRO A CA 1
ATOM 640 C C . PRO A 1 84 ? -4.495 -2.213 -20.001 1.00 75.44 84 PRO A C 1
ATOM 642 O O . PRO A 1 84 ? -5.711 -2.195 -19.835 1.00 75.44 84 PRO A O 1
ATOM 645 N N . GLU A 1 85 ? -3.878 -3.229 -20.608 1.00 71.25 85 GLU A N 1
ATOM 646 C CA . GLU A 1 85 ? -4.587 -4.362 -21.219 1.00 71.25 85 GLU A CA 1
ATOM 647 C C . GLU A 1 85 ? -5.215 -5.306 -20.185 1.00 71.25 85 GLU A C 1
ATOM 649 O O . GLU A 1 85 ? -6.253 -5.917 -20.438 1.00 71.25 85 GLU A O 1
ATOM 654 N N . LEU A 1 86 ? -4.621 -5.385 -18.993 1.00 66.38 86 LEU A N 1
ATOM 655 C CA . LEU A 1 86 ? -5.147 -6.164 -17.872 1.00 66.38 86 LEU A CA 1
ATOM 656 C C . LEU A 1 86 ? -6.161 -5.357 -17.053 1.00 66.38 86 LEU A C 1
ATOM 658 O O . LEU A 1 86 ? -7.092 -5.930 -16.490 1.00 66.38 86 LEU A O 1
ATOM 662 N N . ALA A 1 87 ? -6.034 -4.027 -17.044 1.00 65.81 87 ALA A N 1
ATOM 663 C CA . ALA A 1 87 ? -6.912 -3.132 -16.297 1.00 65.81 87 ALA A CA 1
ATOM 664 C C . ALA A 1 87 ? -8.367 -3.114 -16.808 1.00 65.81 87 ALA A C 1
ATOM 666 O O . ALA A 1 87 ? -9.267 -2.743 -16.062 1.00 65.81 87 ALA A O 1
ATOM 667 N N . ILE A 1 88 ? -8.631 -3.553 -18.046 1.00 63.12 88 ILE A N 1
ATOM 668 C CA . ILE A 1 88 ? -9.988 -3.621 -18.631 1.00 63.12 88 ILE A CA 1
ATOM 669 C C . ILE A 1 88 ? -10.895 -4.600 -17.863 1.00 63.12 88 ILE A C 1
ATOM 671 O O . ILE A 1 88 ? -12.119 -4.491 -17.921 1.00 63.12 88 ILE A O 1
ATOM 675 N N . ARG A 1 89 ? -10.304 -5.556 -17.139 1.00 69.81 89 ARG A N 1
ATOM 676 C CA . ARG A 1 89 ? -11.040 -6.615 -16.440 1.00 69.81 89 ARG A CA 1
ATOM 677 C C . ARG A 1 89 ? -11.734 -6.147 -15.163 1.00 69.81 89 ARG A C 1
ATOM 679 O O . ARG A 1 89 ? -12.588 -6.874 -14.669 1.00 69.81 89 ARG A O 1
ATOM 686 N N . ASP A 1 90 ? -11.396 -4.966 -14.646 1.00 74.88 90 ASP A N 1
ATOM 687 C CA . ASP A 1 90 ? -11.939 -4.484 -13.379 1.00 74.88 90 ASP A CA 1
ATOM 688 C C . ASP A 1 90 ? -12.107 -2.962 -13.364 1.00 74.88 90 ASP A C 1
ATOM 690 O O . ASP A 1 90 ? -11.204 -2.219 -13.748 1.00 74.88 90 ASP A O 1
ATOM 694 N N . SER A 1 91 ? -13.261 -2.485 -12.896 1.00 77.69 91 SER A N 1
ATOM 695 C CA . SER A 1 91 ? -13.503 -1.054 -12.691 1.00 77.69 91 SER A CA 1
ATOM 696 C C . SER A 1 91 ? -12.741 -0.488 -11.492 1.00 77.69 91 SER A C 1
ATOM 698 O O . SER A 1 91 ? -12.501 0.714 -11.439 1.00 77.69 91 SER A O 1
ATOM 700 N N . GLU A 1 92 ? -12.338 -1.330 -10.539 1.00 77.25 92 GLU A N 1
ATOM 701 C CA . GLU A 1 92 ? -11.638 -0.933 -9.314 1.00 77.25 92 GLU A CA 1
ATOM 702 C C . GLU A 1 92 ? -10.115 -0.858 -9.507 1.00 77.25 92 GLU A C 1
ATOM 704 O O . GLU A 1 92 ? -9.331 -1.238 -8.647 1.00 77.25 92 GLU A O 1
ATOM 709 N N . ASN A 1 93 ? -9.664 -0.365 -10.659 1.00 83.88 93 ASN A N 1
ATOM 710 C CA . ASN A 1 93 ? -8.257 -0.407 -11.063 1.00 83.88 93 ASN A CA 1
ATOM 711 C C . ASN A 1 93 ? -7.458 0.871 -10.749 1.00 83.88 93 ASN A C 1
ATOM 713 O O . ASN A 1 93 ? -6.275 0.944 -11.082 1.00 83.88 93 ASN A O 1
ATOM 717 N N . ASN A 1 94 ? -8.078 1.865 -10.108 1.00 92.19 94 ASN A N 1
ATOM 718 C CA . ASN A 1 94 ? -7.472 3.164 -9.825 1.00 92.19 94 ASN A CA 1
ATOM 719 C C . ASN A 1 94 ? -7.764 3.650 -8.395 1.00 92.19 94 ASN A C 1
ATOM 721 O O . ASN A 1 94 ? -8.835 4.183 -8.100 1.00 92.19 94 ASN A O 1
ATOM 725 N N . ALA A 1 95 ? -6.767 3.557 -7.516 1.00 94.81 95 ALA A N 1
ATOM 726 C CA . ALA A 1 95 ? -6.861 4.032 -6.140 1.00 94.81 95 ALA A CA 1
ATOM 727 C C . ALA A 1 95 ? -6.880 5.565 -6.015 1.00 94.81 95 ALA A C 1
ATOM 729 O O . ALA A 1 95 ? -7.341 6.076 -4.994 1.00 94.81 95 ALA A O 1
ATOM 730 N N . TYR A 1 96 ? -6.428 6.328 -7.019 1.00 96.38 96 TYR A N 1
ATOM 731 C CA . TYR A 1 96 ? -6.425 7.795 -6.931 1.00 96.38 96 TYR A CA 1
ATOM 732 C C . TYR A 1 96 ? -7.834 8.370 -6.740 1.00 96.38 96 TYR A C 1
ATOM 734 O O . TYR A 1 96 ? -8.000 9.357 -6.031 1.00 96.38 96 TYR A O 1
ATOM 742 N N . GLU A 1 97 ? -8.852 7.739 -7.329 1.00 94.50 97 GLU A N 1
ATOM 743 C CA . GLU A 1 97 ? -10.253 8.182 -7.251 1.00 94.50 97 GLU A CA 1
ATOM 744 C C . GLU A 1 97 ? -10.865 8.016 -5.851 1.00 94.50 97 GLU A C 1
ATOM 746 O O . GLU A 1 97 ? -11.845 8.679 -5.511 1.00 94.50 97 GLU A O 1
ATOM 751 N N . ILE A 1 98 ? -10.289 7.138 -5.026 1.00 94.81 98 ILE A N 1
ATOM 752 C CA . ILE A 1 98 ? -10.781 6.822 -3.678 1.00 94.81 98 ILE A CA 1
ATOM 753 C C . ILE A 1 98 ? -9.826 7.260 -2.566 1.00 94.81 98 ILE A C 1
ATOM 755 O O . ILE A 1 98 ? -10.181 7.162 -1.392 1.00 94.81 98 ILE A O 1
ATOM 759 N N . ALA A 1 99 ? -8.646 7.776 -2.917 1.00 96.31 99 ALA A N 1
ATOM 760 C CA . ALA A 1 99 ? -7.569 8.108 -1.988 1.00 96.31 99 ALA A CA 1
ATOM 761 C C . ALA A 1 99 ? -8.006 9.082 -0.877 1.00 96.31 99 ALA A C 1
ATOM 763 O O . ALA A 1 99 ? -7.666 8.884 0.288 1.00 96.31 99 ALA A O 1
ATOM 764 N N . GLU A 1 100 ? -8.825 10.085 -1.204 1.00 96.38 100 GLU A N 1
ATOM 765 C CA . GLU A 1 100 ? -9.321 11.078 -0.237 1.00 96.38 100 GLU A CA 1
ATOM 766 C C . GLU A 1 100 ? -10.237 10.481 0.847 1.00 96.38 100 GLU A C 1
ATOM 768 O O . GLU A 1 100 ? -10.412 11.078 1.910 1.00 96.38 100 GLU A O 1
ATOM 773 N N . LYS A 1 101 ? -10.820 9.298 0.604 1.00 96.94 101 LYS A N 1
ATOM 774 C CA . LYS A 1 101 ? -11.684 8.601 1.571 1.00 96.94 101 LYS A CA 1
ATOM 775 C C . LYS A 1 101 ? -10.886 7.868 2.653 1.00 96.94 101 LYS A C 1
ATOM 777 O O . LYS A 1 101 ? -11.468 7.454 3.653 1.00 96.94 101 LYS A 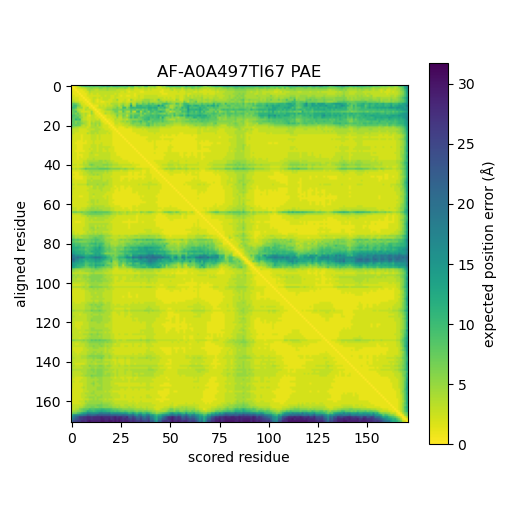O 1
ATOM 782 N N . ILE A 1 102 ? -9.575 7.692 2.472 1.00 97.69 102 ILE A N 1
ATOM 783 C CA . ILE A 1 102 ? -8.717 7.001 3.439 1.00 97.69 102 ILE A CA 1
ATOM 784 C C . ILE A 1 102 ? -8.497 7.913 4.653 1.00 97.69 102 ILE A C 1
ATOM 786 O O . ILE A 1 102 ? -7.795 8.922 4.585 1.00 97.69 102 ILE A O 1
ATOM 790 N N . GLY A 1 103 ? -9.119 7.549 5.778 1.00 95.81 103 GLY A N 1
ATOM 791 C CA . GLY A 1 103 ? -9.097 8.347 7.009 1.00 95.81 103 GLY A CA 1
ATOM 792 C C . GLY A 1 103 ? -7.956 8.022 7.978 1.00 95.81 103 GLY A C 1
ATOM 793 O O . GLY A 1 103 ? -7.621 8.848 8.829 1.00 95.81 103 GLY A O 1
ATOM 794 N N . CYS A 1 104 ? -7.354 6.834 7.875 1.00 97.12 104 CYS A N 1
ATOM 795 C CA . CYS A 1 104 ? -6.301 6.393 8.789 1.00 97.12 104 CYS A CA 1
ATOM 796 C C . CYS A 1 104 ? -4.921 6.982 8.423 1.00 97.12 104 CYS A C 1
ATOM 798 O O . CYS A 1 104 ? -4.700 7.360 7.273 1.00 97.12 104 CYS A O 1
ATOM 800 N N . PRO A 1 105 ? -3.955 7.024 9.361 1.00 98.12 105 PRO A N 1
ATOM 801 C CA . PRO A 1 105 ? -2.565 7.344 9.042 1.00 98.12 105 PRO A CA 1
ATOM 802 C C . PRO A 1 105 ? -1.972 6.374 8.014 1.00 98.12 105 PRO A C 1
ATOM 804 O O . PRO A 1 105 ? -2.080 5.154 8.177 1.00 98.12 105 PRO A O 1
ATOM 807 N N . VAL A 1 106 ? -1.292 6.915 7.003 1.00 98.69 106 VAL A N 1
ATOM 808 C CA . VAL A 1 106 ? -0.674 6.157 5.910 1.00 98.69 106 VAL A CA 1
ATOM 809 C C . VAL A 1 106 ? 0.833 6.401 5.851 1.00 98.69 106 VAL A C 1
ATOM 811 O O . VAL A 1 106 ? 1.299 7.539 5.923 1.00 98.69 106 VAL A O 1
ATOM 814 N N . LEU A 1 107 ? 1.599 5.324 5.686 1.00 98.88 107 LEU A N 1
ATOM 815 C CA . LEU A 1 107 ? 3.002 5.374 5.285 1.00 98.88 107 LEU A CA 1
ATOM 816 C C . LEU A 1 107 ? 3.180 4.623 3.972 1.00 98.88 107 LEU A C 1
ATOM 818 O O . LEU A 1 107 ? 2.840 3.445 3.886 1.00 98.88 107 LEU A O 1
ATOM 822 N N . ILE A 1 108 ? 3.806 5.274 3.002 1.00 98.88 108 ILE A N 1
ATOM 823 C CA . ILE A 1 108 ? 4.282 4.642 1.777 1.00 98.88 108 ILE A CA 1
ATOM 824 C C . ILE A 1 108 ? 5.809 4.622 1.816 1.00 98.88 108 ILE A C 1
ATOM 826 O O . ILE A 1 108 ? 6.429 5.649 2.079 1.00 98.88 108 ILE A O 1
ATOM 830 N N . VAL A 1 109 ? 6.413 3.464 1.562 1.00 98.88 109 VAL A N 1
ATOM 831 C CA . VAL A 1 109 ? 7.852 3.325 1.316 1.00 98.88 109 VAL A CA 1
ATOM 832 C C . VAL A 1 109 ? 8.034 2.851 -0.120 1.00 98.88 109 VAL A C 1
ATOM 834 O O . VAL A 1 109 ? 7.413 1.866 -0.519 1.00 98.88 109 VAL A O 1
ATOM 837 N N . HIS A 1 110 ? 8.853 3.560 -0.895 1.00 98.88 110 HIS A N 1
ATOM 838 C CA . HIS A 1 110 ? 9.048 3.286 -2.321 1.00 98.88 110 HIS A CA 1
ATOM 839 C C . HIS A 1 110 ? 10.508 3.548 -2.717 1.00 98.88 110 HIS A C 1
ATOM 841 O O . HIS A 1 110 ? 11.102 4.522 -2.259 1.00 98.88 110 HIS A O 1
ATOM 847 N N . GLY A 1 111 ? 11.116 2.677 -3.516 1.00 98.69 111 GLY A N 1
ATOM 848 C CA . GLY A 1 111 ? 12.408 2.953 -4.147 1.00 98.69 111 GLY A CA 1
ATOM 849 C C . GLY A 1 111 ? 12.281 3.886 -5.357 1.00 98.69 111 GLY A C 1
ATOM 850 O O . GLY A 1 111 ? 11.314 3.784 -6.098 1.00 98.69 111 GLY A O 1
ATOM 851 N N . ASP A 1 112 ? 13.220 4.808 -5.581 1.00 98.56 112 ASP A N 1
ATOM 852 C CA . ASP A 1 112 ? 13.196 5.646 -6.803 1.00 98.56 112 ASP A CA 1
ATOM 853 C C . ASP A 1 112 ? 13.826 4.972 -8.035 1.00 98.56 112 ASP A C 1
ATOM 855 O O . ASP A 1 112 ? 13.733 5.510 -9.135 1.00 98.56 112 ASP A O 1
ATOM 859 N N . ALA A 1 113 ? 14.438 3.799 -7.857 1.00 98.31 113 ALA A N 1
ATOM 860 C CA . ALA A 1 113 ? 14.929 2.940 -8.930 1.00 98.31 113 ALA A CA 1
ATOM 861 C C . ALA A 1 113 ? 14.023 1.710 -9.129 1.00 98.31 113 ALA A C 1
ATOM 863 O O . ALA A 1 113 ? 14.475 0.693 -9.654 1.00 98.31 113 ALA A O 1
ATOM 864 N N . ASP A 1 114 ? 12.769 1.786 -8.668 1.00 98.44 114 ASP A N 1
ATOM 865 C CA . ASP A 1 114 ? 11.745 0.767 -8.889 1.00 98.44 114 ASP A CA 1
ATOM 866 C C . ASP A 1 114 ? 11.460 0.642 -10.393 1.00 98.44 114 ASP A C 1
ATOM 868 O O . ASP A 1 114 ? 11.026 1.583 -11.059 1.00 98.44 114 ASP A O 1
ATOM 872 N N . ASP A 1 115 ? 11.788 -0.525 -10.934 1.00 96.50 115 ASP A N 1
ATOM 873 C CA . ASP A 1 115 ? 11.712 -0.874 -12.347 1.00 96.50 115 ASP A CA 1
ATOM 874 C C . ASP A 1 115 ? 10.379 -1.532 -12.728 1.00 96.50 115 ASP A C 1
ATOM 876 O O . ASP A 1 115 ? 10.144 -1.817 -13.903 1.00 96.50 115 ASP A O 1
ATOM 880 N N . VAL A 1 116 ? 9.497 -1.747 -11.747 1.00 95.88 116 VAL A N 1
ATOM 881 C CA . VAL A 1 116 ? 8.184 -2.367 -11.935 1.00 95.88 116 VAL A CA 1
ATOM 882 C C . VAL A 1 116 ? 7.083 -1.332 -11.765 1.00 95.88 116 VAL A C 1
ATOM 884 O O . VAL A 1 116 ? 6.251 -1.170 -12.652 1.00 95.88 116 VAL A O 1
ATOM 887 N N . VAL A 1 117 ? 7.064 -0.621 -10.639 1.00 96.81 117 VAL A N 1
ATOM 888 C CA . VAL A 1 117 ? 6.053 0.391 -10.328 1.00 96.81 117 VAL A CA 1
ATOM 889 C C . VAL A 1 117 ? 6.739 1.750 -10.254 1.00 96.81 117 VAL A C 1
ATOM 891 O O . VAL A 1 117 ? 7.537 1.968 -9.351 1.00 96.81 117 VAL A O 1
ATOM 894 N N . PRO A 1 118 ? 6.420 2.703 -11.145 1.00 97.38 118 PRO A N 1
ATOM 895 C CA . PRO A 1 118 ? 7.023 4.028 -11.083 1.00 97.38 118 PRO A CA 1
ATOM 896 C C . PRO A 1 118 ? 6.734 4.727 -9.747 1.00 97.38 118 PRO A C 1
ATOM 898 O O . PRO A 1 118 ? 5.578 4.814 -9.306 1.00 97.38 118 PRO A O 1
ATOM 901 N N . VAL A 1 119 ? 7.774 5.280 -9.117 1.00 98.44 119 VAL A N 1
ATOM 902 C CA . VAL A 1 119 ? 7.682 5.980 -7.823 1.00 98.44 119 VAL A CA 1
ATOM 903 C C . VAL A 1 119 ? 6.709 7.165 -7.863 1.00 98.44 119 VAL A C 1
ATOM 905 O O . VAL A 1 119 ? 6.088 7.517 -6.853 1.00 98.44 119 VAL A O 1
ATOM 908 N N . GLU A 1 120 ? 6.500 7.747 -9.045 1.00 98.12 120 GLU A N 1
ATOM 909 C CA . GLU A 1 120 ? 5.547 8.822 -9.313 1.00 98.12 120 GLU A CA 1
ATOM 910 C C . GLU A 1 120 ? 4.123 8.456 -8.891 1.00 98.12 120 GLU A C 1
ATOM 912 O O . GLU A 1 120 ? 3.379 9.336 -8.444 1.00 98.12 120 GLU A O 1
ATOM 917 N N . GLN A 1 121 ? 3.750 7.171 -8.958 1.00 97.88 121 GLN A N 1
ATOM 918 C CA . GLN A 1 121 ? 2.438 6.733 -8.494 1.00 97.88 121 GLN A CA 1
ATOM 919 C C . GLN A 1 121 ? 2.252 7.014 -6.998 1.00 97.88 121 GLN A C 1
ATOM 921 O O . GLN A 1 121 ? 1.248 7.582 -6.561 1.00 97.88 121 GLN A O 1
ATOM 926 N N . SER A 1 122 ? 3.276 6.708 -6.200 1.00 98.56 122 SER A N 1
ATOM 927 C CA . SER A 1 122 ? 3.269 6.992 -4.765 1.00 98.56 122 SER A CA 1
ATOM 928 C C . SER A 1 122 ? 3.368 8.483 -4.454 1.00 98.56 122 SER A C 1
ATOM 930 O O . SER A 1 122 ? 2.699 8.953 -3.534 1.00 98.56 122 SER A O 1
ATOM 932 N N . MET A 1 123 ? 4.115 9.255 -5.252 1.00 98.56 123 MET A N 1
ATOM 933 C CA . MET A 1 123 ? 4.127 10.722 -5.138 1.00 98.56 123 MET A CA 1
ATOM 934 C C . MET A 1 123 ? 2.749 11.340 -5.414 1.00 98.56 123 MET A C 1
ATOM 936 O O . MET A 1 123 ? 2.400 12.370 -4.836 1.00 98.56 123 MET A O 1
ATOM 940 N N . LYS A 1 124 ? 1.957 10.745 -6.312 1.00 98.12 124 LYS A N 1
ATOM 941 C CA . LYS A 1 124 ? 0.583 11.178 -6.596 1.00 98.12 124 LYS A CA 1
ATOM 942 C C . LYS A 1 124 ? -0.367 10.793 -5.463 1.00 98.12 124 LYS A C 1
ATOM 944 O O . LYS A 1 124 ? -1.143 11.645 -5.039 1.00 98.12 124 LYS A O 1
ATOM 949 N N . LEU A 1 125 ? -0.264 9.575 -4.919 1.00 97.88 125 LEU A N 1
ATOM 950 C CA . LEU A 1 125 ? -1.038 9.166 -3.738 1.00 97.88 125 LEU A CA 1
ATOM 951 C C . LEU A 1 125 ? -0.793 10.070 -2.528 1.00 97.88 125 LEU A C 1
ATOM 953 O O . LEU A 1 125 ? -1.757 10.480 -1.886 1.00 97.88 125 LEU A O 1
ATOM 957 N N . GLU A 1 126 ? 0.465 10.411 -2.231 1.00 98.44 126 GLU A N 1
ATOM 958 C CA . GLU A 1 126 ? 0.807 11.265 -1.084 1.00 98.44 126 GLU A CA 1
ATOM 959 C C . GLU A 1 126 ? 0.061 12.607 -1.121 1.00 98.44 126 GLU A C 1
ATOM 961 O O . GLU A 1 126 ? -0.402 13.092 -0.093 1.00 98.44 126 GLU A O 1
ATOM 966 N N . LYS A 1 127 ? -0.114 13.183 -2.316 1.00 98.25 127 LYS A N 1
ATOM 967 C CA . LYS A 1 127 ? -0.821 14.458 -2.502 1.00 98.25 127 LYS A 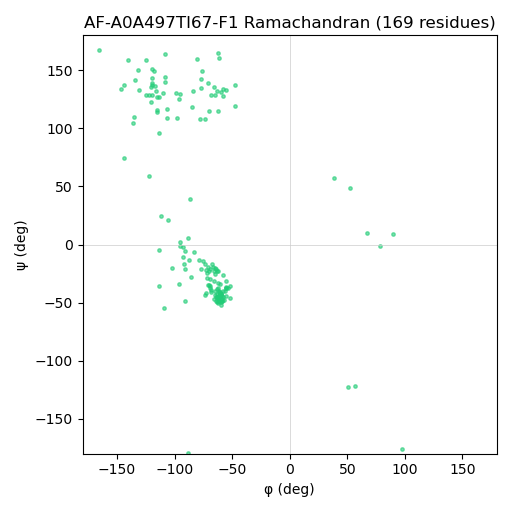CA 1
ATOM 968 C C . LYS A 1 127 ? -2.334 14.349 -2.304 1.00 98.25 127 LYS A C 1
ATOM 970 O O . LYS A 1 127 ? -2.968 15.364 -2.032 1.00 98.25 127 LYS A O 1
ATOM 975 N N . LEU A 1 128 ? -2.908 13.160 -2.489 1.00 98.19 128 LEU A N 1
ATOM 976 C CA . LEU A 1 128 ? -4.354 12.918 -2.434 1.00 98.19 128 LEU A CA 1
ATOM 977 C C . LEU A 1 128 ? -4.810 12.419 -1.056 1.00 98.19 128 LEU A C 1
ATOM 979 O O . LEU A 1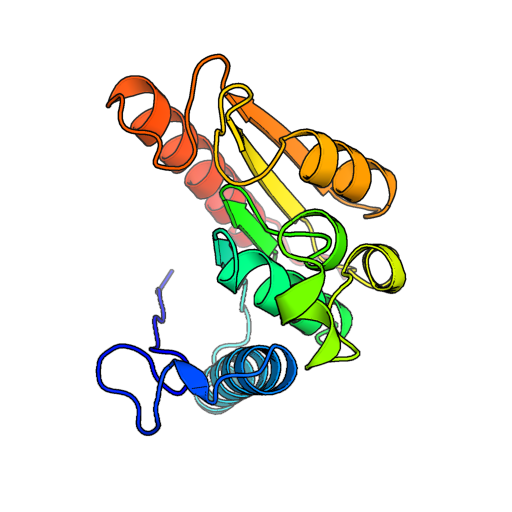 128 ? -5.903 12.748 -0.602 1.00 98.19 128 LEU A O 1
ATOM 983 N N . ILE A 1 129 ? -3.984 11.631 -0.366 1.00 98.06 129 ILE A N 1
ATOM 984 C CA . ILE A 1 129 ? -4.323 11.078 0.947 1.00 98.06 129 ILE A CA 1
ATOM 985 C C . ILE A 1 129 ? -3.977 12.096 2.040 1.00 98.06 129 ILE A C 1
ATOM 987 O O . ILE A 1 129 ? -2.816 12.420 2.275 1.00 98.06 129 ILE A O 1
ATOM 991 N N . LYS A 1 130 ? -4.991 12.544 2.788 1.00 95.62 130 LYS A N 1
ATOM 992 C CA . LYS A 1 130 ? -4.871 13.620 3.790 1.00 95.62 130 LYS A CA 1
ATOM 993 C C . LYS A 1 130 ? -3.800 13.387 4.868 1.00 95.62 130 LYS A C 1
ATOM 995 O O . LYS A 1 130 ? -3.191 14.346 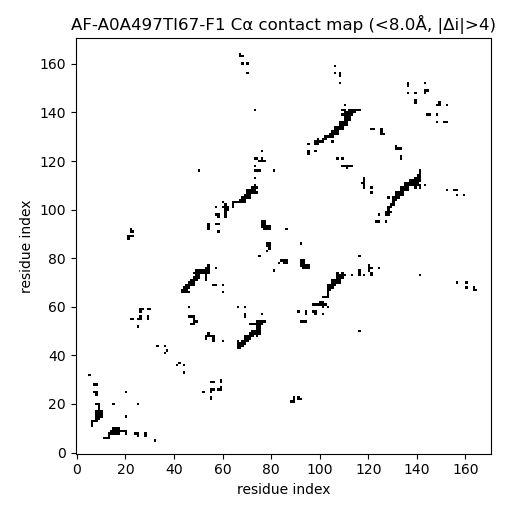5.333 1.00 95.62 130 LYS A O 1
ATOM 1000 N N . ASN A 1 131 ? -3.617 12.146 5.317 1.00 96.38 131 ASN A N 1
ATOM 1001 C CA . ASN A 1 131 ? -2.671 11.781 6.376 1.00 96.38 131 ASN A CA 1
ATOM 1002 C C . ASN A 1 131 ? -1.666 10.743 5.869 1.00 96.38 131 ASN A C 1
ATOM 1004 O O . ASN A 1 131 ? -1.602 9.627 6.383 1.00 96.38 131 ASN A O 1
ATOM 1008 N N . CYS A 1 132 ? -0.924 11.102 4.825 1.00 98.44 132 CYS A N 1
ATOM 1009 C CA . CYS A 1 132 ? 0.058 10.232 4.196 1.00 98.44 132 CYS A CA 1
ATOM 1010 C C . CYS A 1 132 ? 1.468 10.802 4.310 1.00 98.44 132 CYS A C 1
ATOM 1012 O O . CYS A 1 132 ? 1.695 11.987 4.080 1.00 98.44 132 CYS A O 1
ATOM 1014 N N . ARG A 1 133 ? 2.421 9.931 4.647 1.00 98.50 133 ARG A N 1
ATOM 1015 C CA . ARG A 1 133 ? 3.855 10.198 4.538 1.00 98.50 133 ARG A CA 1
ATOM 1016 C C . ARG A 1 133 ? 4.447 9.286 3.474 1.00 98.50 133 ARG A C 1
ATOM 1018 O O . ARG A 1 133 ? 4.302 8.068 3.588 1.00 98.50 133 ARG A O 1
ATOM 1025 N N . LEU A 1 134 ? 5.154 9.852 2.502 1.00 98.81 134 LEU A N 1
ATOM 1026 C CA . LEU A 1 134 ? 5.975 9.096 1.562 1.00 98.81 134 LEU A CA 1
ATOM 1027 C C . LEU A 1 134 ? 7.447 9.114 1.994 1.00 98.81 134 LEU A C 1
ATOM 1029 O O . LEU A 1 134 ? 8.025 10.164 2.259 1.00 98.81 134 LEU A O 1
ATOM 1033 N N . GLU A 1 135 ? 8.065 7.940 2.043 1.00 98.81 135 GLU A N 1
ATOM 1034 C CA . GLU A 1 135 ? 9.502 7.765 2.241 1.00 98.81 135 GLU A CA 1
ATOM 1035 C C . GLU A 1 135 ? 10.102 7.132 0.984 1.00 98.81 135 GLU A C 1
ATOM 1037 O O . GLU A 1 135 ? 9.809 5.981 0.651 1.00 98.81 135 GLU A O 1
ATOM 1042 N N . ILE A 1 136 ? 10.954 7.889 0.292 1.00 98.81 136 ILE A N 1
ATOM 1043 C CA . ILE A 1 136 ? 11.645 7.419 -0.910 1.00 98.81 136 ILE A CA 1
ATOM 1044 C C . ILE A 1 136 ? 13.040 6.917 -0.534 1.00 98.81 136 ILE A C 1
ATOM 1046 O O . ILE A 1 136 ? 13.831 7.657 0.057 1.00 98.81 136 ILE A O 1
ATOM 1050 N N . ILE A 1 137 ? 13.354 5.671 -0.892 1.00 98.69 137 ILE A N 1
ATOM 1051 C CA . ILE A 1 137 ? 14.681 5.076 -0.697 1.00 98.69 137 ILE A CA 1
ATOM 1052 C C . ILE A 1 137 ? 15.455 5.179 -2.013 1.00 98.69 137 ILE A C 1
ATOM 1054 O O . ILE A 1 137 ? 15.141 4.507 -2.992 1.00 98.69 137 ILE A O 1
ATOM 1058 N N . ARG A 1 138 ?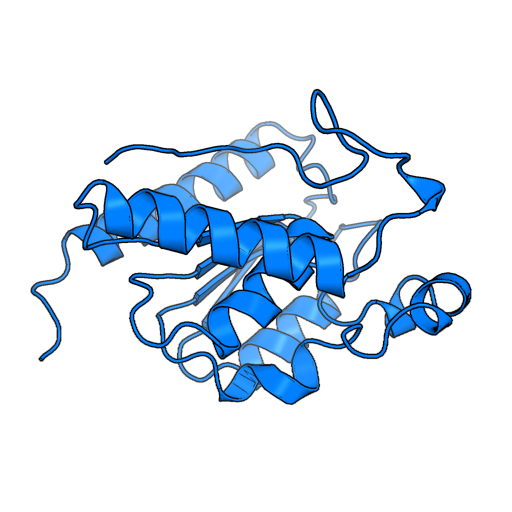 16.466 6.052 -2.030 1.00 98.44 138 ARG A N 1
ATOM 1059 C CA . ARG A 1 138 ? 17.262 6.321 -3.232 1.00 98.44 138 ARG A CA 1
ATOM 1060 C C . ARG A 1 138 ? 18.055 5.094 -3.677 1.00 98.44 138 ARG A C 1
ATOM 1062 O O . ARG A 1 138 ? 18.818 4.544 -2.889 1.00 98.44 138 ARG A O 1
ATOM 1069 N N . GLY A 1 139 ? 17.939 4.734 -4.949 1.00 98.31 139 GLY A N 1
ATOM 1070 C CA . GLY A 1 139 ? 18.607 3.604 -5.585 1.00 98.31 139 GLY A CA 1
ATOM 1071 C C . GLY A 1 139 ? 17.981 2.240 -5.293 1.00 98.31 139 GLY A C 1
ATOM 1072 O O . GLY A 1 139 ? 18.483 1.247 -5.817 1.00 98.31 139 GLY A O 1
ATOM 1073 N N . ALA A 1 140 ? 16.918 2.170 -4.486 1.00 98.62 140 ALA A N 1
ATOM 1074 C CA . ALA A 1 140 ? 16.223 0.915 -4.229 1.00 98.62 140 ALA A CA 1
ATOM 1075 C C . ALA A 1 140 ? 15.333 0.543 -5.422 1.00 98.62 140 ALA A C 1
ATOM 1077 O O . ALA A 1 140 ? 14.602 1.388 -5.939 1.00 98.62 140 ALA A O 1
ATOM 1078 N N . ASN A 1 141 ? 15.396 -0.723 -5.830 1.00 98.38 141 ASN A N 1
ATOM 1079 C CA . ASN A 1 141 ? 14.512 -1.325 -6.829 1.00 98.38 141 ASN A CA 1
ATOM 1080 C C . ASN A 1 141 ? 13.244 -1.906 -6.181 1.00 98.38 141 ASN A C 1
ATOM 1082 O O . ASN A 1 141 ? 13.089 -1.858 -4.957 1.00 98.38 141 ASN A O 1
ATOM 1086 N N . HIS A 1 142 ? 12.355 -2.493 -6.990 1.00 98.06 142 HIS A N 1
ATOM 1087 C CA . HIS A 1 142 ? 11.059 -3.003 -6.525 1.00 98.06 142 HIS A CA 1
ATOM 1088 C C . HIS A 1 142 ? 11.166 -4.016 -5.377 1.00 98.06 142 HIS A C 1
ATOM 1090 O O . HIS A 1 142 ? 10.352 -4.036 -4.445 1.00 98.06 142 HIS A O 1
ATOM 1096 N N . ASP A 1 143 ? 12.195 -4.860 -5.431 1.00 97.38 143 ASP A N 1
ATOM 1097 C CA . ASP A 1 143 ? 12.422 -5.941 -4.474 1.00 97.38 143 ASP A CA 1
ATOM 1098 C C . ASP A 1 143 ? 13.283 -5.530 -3.278 1.00 97.38 143 ASP A C 1
ATOM 1100 O O . ASP A 1 143 ? 13.422 -6.313 -2.340 1.00 97.38 143 ASP A O 1
ATOM 1104 N N . TYR A 1 144 ? 13.827 -4.306 -3.274 1.00 97.88 144 TYR A N 1
ATOM 1105 C CA . TYR A 1 144 ? 14.786 -3.842 -2.268 1.00 97.88 144 TYR A CA 1
ATOM 1106 C C . TYR A 1 144 ? 15.954 -4.829 -2.128 1.00 97.88 144 TYR A C 1
ATOM 1108 O O . TYR A 1 144 ? 16.311 -5.253 -1.033 1.00 97.88 144 TYR A O 1
ATOM 1116 N N . SER A 1 145 ? 16.542 -5.237 -3.256 1.00 97.25 145 SER A N 1
ATOM 1117 C CA . SER A 1 145 ? 17.480 -6.368 -3.307 1.00 97.25 145 SER A CA 1
ATOM 1118 C C . SER A 1 145 ? 18.808 -6.122 -2.581 1.00 97.25 145 SER A C 1
ATOM 1120 O O . SER A 1 145 ? 19.549 -7.067 -2.313 1.00 97.25 145 SER A O 1
ATOM 1122 N N . ARG A 1 146 ? 19.145 -4.862 -2.287 1.00 98.19 146 ARG A N 1
ATOM 1123 C CA . ARG A 1 146 ? 20.290 -4.508 -1.443 1.00 98.19 146 ARG A CA 1
ATOM 1124 C C . ARG A 1 146 ? 19.875 -4.576 0.022 1.00 98.19 146 ARG A C 1
ATOM 1126 O O . ARG A 1 146 ? 18.881 -3.973 0.412 1.00 98.19 146 ARG A O 1
ATOM 1133 N N . GLU A 1 147 ? 20.692 -5.238 0.836 1.00 98.19 147 GLU A N 1
ATOM 1134 C CA . GLU A 1 147 ? 20.448 -5.414 2.274 1.00 98.19 147 GLU A CA 1
ATOM 1135 C C . GLU A 1 147 ? 20.165 -4.082 2.986 1.00 98.19 147 GLU A C 1
ATOM 1137 O O . GLU A 1 147 ? 19.163 -3.958 3.681 1.00 98.19 147 GLU A O 1
ATOM 1142 N N . GLU A 1 148 ? 20.970 -3.051 2.719 1.00 98.25 148 GLU A N 1
ATOM 1143 C CA . GLU A 1 148 ? 20.800 -1.705 3.288 1.00 98.25 148 GLU A CA 1
ATOM 1144 C C . GLU A 1 148 ? 19.424 -1.087 2.969 1.00 98.25 148 GLU A C 1
ATOM 1146 O O . GLU A 1 148 ? 18.800 -0.454 3.827 1.00 98.25 148 GLU A O 1
ATOM 1151 N N . ASP A 1 149 ? 18.934 -1.285 1.742 1.00 98.50 149 ASP A N 1
ATOM 1152 C CA . ASP A 1 149 ? 17.654 -0.747 1.280 1.00 98.50 149 ASP A CA 1
ATOM 1153 C C . ASP A 1 149 ? 16.491 -1.510 1.935 1.00 98.50 149 ASP A C 1
ATOM 1155 O O . ASP A 1 149 ? 15.528 -0.899 2.415 1.00 98.50 149 ASP A O 1
ATOM 1159 N N . PHE A 1 150 ? 16.611 -2.838 2.032 1.00 98.31 150 PHE A N 1
ATOM 1160 C CA . PHE A 1 150 ? 15.652 -3.696 2.725 1.00 98.31 150 PHE A CA 1
ATOM 1161 C C . PHE A 1 150 ? 15.563 -3.366 4.220 1.00 98.31 150 PHE A C 1
ATOM 1163 O O . PHE A 1 150 ? 14.470 -3.152 4.753 1.00 98.31 150 PHE A O 1
ATOM 1170 N N . GLU A 1 151 ? 16.701 -3.257 4.906 1.00 98.38 151 GLU A N 1
ATOM 1171 C CA . GLU A 1 151 ? 16.762 -2.879 6.318 1.00 98.38 151 GLU A CA 1
ATOM 1172 C C . GLU A 1 151 ? 16.152 -1.497 6.554 1.00 98.38 151 GLU A C 1
ATOM 1174 O O . GLU A 1 151 ? 15.382 -1.297 7.503 1.00 98.38 151 GLU A O 1
ATOM 1179 N N . ARG A 1 152 ? 16.444 -0.535 5.669 1.00 98.56 152 ARG A N 1
ATOM 1180 C CA . ARG A 1 152 ? 15.876 0.811 5.747 1.00 98.56 152 ARG A CA 1
ATOM 1181 C C . ARG A 1 152 ? 14.356 0.785 5.599 1.00 98.56 152 ARG A C 1
ATOM 1183 O O . ARG A 1 152 ? 13.673 1.442 6.393 1.00 98.56 152 ARG A O 1
ATOM 1190 N N . MET A 1 153 ? 13.837 0.025 4.636 1.00 98.50 153 MET A N 1
ATOM 1191 C CA . MET A 1 153 ? 12.401 -0.167 4.422 1.00 98.50 153 MET A CA 1
ATOM 1192 C C . MET A 1 153 ? 11.732 -0.781 5.661 1.00 98.50 153 MET A C 1
ATOM 1194 O O . MET A 1 153 ? 10.769 -0.216 6.190 1.00 98.50 153 MET A O 1
ATOM 1198 N N . ILE A 1 154 ? 12.264 -1.896 6.173 1.00 98.06 154 ILE A N 1
ATOM 1199 C CA . ILE A 1 154 ? 11.726 -2.584 7.356 1.00 98.06 154 ILE A CA 1
ATOM 1200 C C . ILE A 1 154 ? 11.735 -1.671 8.580 1.00 98.06 154 ILE A C 1
ATOM 1202 O O . ILE A 1 154 ? 10.746 -1.623 9.321 1.00 98.06 154 ILE A O 1
ATOM 1206 N N . LYS A 1 155 ? 12.815 -0.910 8.784 1.00 98.44 155 LYS A N 1
ATOM 1207 C CA . LYS A 1 155 ? 12.926 0.044 9.889 1.00 98.44 155 LYS A CA 1
ATOM 1208 C C . LYS A 1 155 ? 11.831 1.107 9.825 1.00 98.44 155 LYS A C 1
ATOM 1210 O O . LYS A 1 155 ? 11.138 1.316 10.818 1.00 98.44 155 LYS A O 1
ATOM 1215 N N . LEU A 1 156 ? 11.640 1.740 8.666 1.00 98.56 156 LEU A N 1
ATOM 1216 C CA . LEU A 1 156 ? 10.624 2.781 8.469 1.00 98.56 156 LEU A CA 1
ATOM 1217 C C . LEU A 1 156 ? 9.209 2.278 8.766 1.00 98.56 156 LEU A C 1
ATOM 1219 O O . LEU A 1 156 ? 8.456 2.937 9.490 1.00 98.56 156 LEU A O 1
ATOM 1223 N N . ILE A 1 157 ? 8.867 1.103 8.232 1.00 98.00 157 ILE A N 1
ATOM 1224 C CA . ILE A 1 157 ? 7.561 0.470 8.441 1.00 98.00 157 ILE A CA 1
ATOM 1225 C C . ILE A 1 157 ? 7.373 0.124 9.920 1.00 98.00 157 ILE A C 1
ATOM 1227 O O . ILE A 1 157 ? 6.355 0.478 10.515 1.00 98.00 157 ILE A O 1
ATOM 1231 N N . SER A 1 158 ? 8.365 -0.517 10.540 1.00 97.19 158 SER A N 1
ATOM 1232 C CA . SER A 1 158 ? 8.289 -0.951 11.939 1.00 97.19 158 SER A CA 1
ATOM 1233 C C . SER A 1 158 ? 8.148 0.231 12.898 1.00 97.19 158 SER A C 1
ATOM 1235 O O . SER A 1 158 ? 7.296 0.206 13.786 1.00 97.19 158 SER A O 1
ATOM 1237 N N . GLU A 1 159 ? 8.938 1.290 12.707 1.00 97.50 159 GLU A N 1
ATOM 1238 C CA . GLU A 1 159 ? 8.872 2.507 13.523 1.00 97.50 159 GLU A CA 1
ATOM 1239 C C . GLU A 1 159 ? 7.499 3.177 13.427 1.00 97.50 159 GLU A C 1
ATOM 1241 O O . GLU A 1 159 ? 6.928 3.570 14.448 1.00 97.50 159 GLU A O 1
ATOM 1246 N N . PHE A 1 160 ? 6.945 3.272 12.216 1.00 97.75 160 PHE A N 1
ATOM 1247 C CA . PHE A 1 160 ? 5.619 3.838 12.003 1.00 97.75 160 PHE A CA 1
ATOM 1248 C C . PHE A 1 160 ? 4.532 3.009 12.689 1.00 97.75 160 PHE A C 1
ATOM 1250 O O . PHE A 1 160 ? 3.754 3.558 13.467 1.00 97.75 160 PHE A O 1
ATOM 1257 N N . ILE A 1 161 ? 4.529 1.689 12.489 1.00 95.44 161 ILE A N 1
ATOM 1258 C CA . ILE A 1 161 ? 3.549 0.795 13.115 1.00 95.44 161 ILE A CA 1
ATOM 1259 C C . ILE A 1 161 ? 3.626 0.893 14.646 1.00 95.44 161 ILE A C 1
ATOM 1261 O O . ILE A 1 161 ? 2.605 1.087 15.309 1.00 95.44 161 ILE A O 1
ATOM 1265 N N . ILE A 1 162 ? 4.830 0.815 15.226 1.00 94.81 162 ILE A N 1
ATOM 1266 C CA . ILE A 1 162 ? 5.037 0.913 16.680 1.00 94.81 162 ILE A CA 1
ATOM 1267 C C . ILE A 1 162 ? 4.523 2.252 17.216 1.00 94.81 162 ILE A C 1
ATOM 1269 O O . ILE A 1 162 ? 3.881 2.283 18.270 1.00 94.81 162 ILE A O 1
ATOM 1273 N N . LYS A 1 163 ? 4.796 3.355 16.510 1.00 93.88 163 LYS A N 1
ATOM 1274 C CA . LYS A 1 163 ? 4.329 4.689 16.897 1.00 93.88 163 LYS A CA 1
ATOM 1275 C C . LYS A 1 163 ? 2.803 4.761 16.889 1.00 93.88 163 LYS A C 1
ATOM 1277 O O . LYS A 1 163 ? 2.230 5.235 17.868 1.00 93.88 163 LYS A O 1
ATOM 1282 N N . THR A 1 164 ? 2.150 4.252 15.847 1.00 92.56 164 THR A N 1
ATOM 1283 C CA . THR A 1 164 ? 0.688 4.313 15.727 1.00 92.56 164 THR A CA 1
ATOM 1284 C C . THR A 1 164 ? -0.015 3.416 16.749 1.00 92.56 164 THR A C 1
ATOM 1286 O O . THR A 1 164 ? -1.012 3.825 17.334 1.00 92.56 164 THR A O 1
ATOM 1289 N N . PHE A 1 165 ? 0.540 2.244 17.077 1.00 87.50 165 PHE A N 1
ATOM 1290 C CA . PHE A 1 165 ? 0.008 1.396 18.156 1.00 87.50 165 PHE A CA 1
ATOM 1291 C C . PHE A 1 165 ? 0.121 2.020 19.554 1.00 87.50 165 PHE A C 1
ATOM 1293 O O . PHE A 1 165 ? -0.712 1.730 20.417 1.00 87.50 165 PHE A O 1
ATOM 1300 N N . LYS A 1 166 ? 1.160 2.830 19.794 1.00 85.50 166 LYS A N 1
ATOM 1301 C CA . LYS A 1 166 ? 1.420 3.491 21.084 1.00 85.50 166 LYS A CA 1
ATOM 1302 C C . LYS A 1 166 ? 0.718 4.839 21.235 1.00 85.50 166 LYS A C 1
ATOM 1304 O O . LYS A 1 166 ? 0.682 5.356 22.350 1.00 85.50 166 LYS A O 1
ATOM 1309 N N . ALA A 1 167 ? 0.195 5.416 20.153 1.00 79.12 167 ALA A N 1
ATOM 1310 C CA . ALA A 1 167 ? -0.563 6.654 20.230 1.00 79.12 167 ALA A CA 1
ATOM 1311 C C . ALA A 1 167 ? -1.770 6.450 21.174 1.00 79.12 167 ALA A C 1
ATOM 1313 O O . ALA A 1 167 ? -2.513 5.474 21.004 1.00 79.12 167 ALA A O 1
ATOM 1314 N N . PRO A 1 168 ? -1.966 7.316 22.190 1.00 60.34 168 PRO A N 1
ATOM 1315 C CA . PRO A 1 168 ? -3.200 7.313 22.966 1.00 60.34 168 PRO A CA 1
ATOM 1316 C C . PRO A 1 168 ? -4.365 7.479 21.988 1.00 60.34 168 PRO A C 1
ATOM 1318 O O . PRO A 1 168 ? -4.269 8.304 21.080 1.00 60.34 168 PRO A O 1
ATOM 1321 N N . GLY A 1 169 ? -5.411 6.659 22.131 1.00 55.94 169 GLY A N 1
ATOM 1322 C CA . GLY A 1 169 ? -6.539 6.624 21.199 1.00 55.94 169 GLY A CA 1
ATOM 1323 C C . GLY A 1 169 ? -7.049 8.030 20.890 1.00 55.94 169 GLY A C 1
ATOM 1324 O O . GLY A 1 169 ? -7.427 8.767 21.798 1.00 55.94 169 GLY A O 1
ATOM 1325 N N . GLY A 1 170 ? -6.986 8.409 19.614 1.00 41.25 170 GLY A N 1
ATOM 1326 C CA . GLY A 1 170 ? -7.647 9.602 19.113 1.00 41.25 170 GLY A CA 1
ATOM 1327 C C . GLY A 1 170 ? -9.151 9.360 19.122 1.00 41.25 170 GLY A C 1
ATOM 1328 O O . GLY A 1 170 ? -9.609 8.493 18.385 1.00 41.25 170 GLY A O 1
ATOM 1329 N N . THR A 1 171 ? -9.818 10.147 19.974 1.00 37.62 171 THR A N 1
ATOM 1330 C CA . THR A 1 171 ? -11.266 10.317 20.222 1.00 37.62 171 THR A CA 1
ATOM 1331 C C . THR A 1 171 ? -12.047 9.094 20.672 1.00 37.62 171 THR A C 1
ATOM 1333 O O . THR A 1 171 ? -12.279 8.192 19.843 1.00 37.62 171 THR A O 1
#

Mean predicted aligned error: 4.18 Å

Nearest PDB structures (foldseek):
  2wtm-assembly2_D  TM=8.386E-01  e=5.019E-09  Butyrivibrio proteoclasticus
  1iuo-assembly1_A  TM=7.844E-01  e=4.430E-08  Pseudomonas fluorescens
  2d0d-assembly1_A-2  TM=7.884E-01  e=1.126E-07  Pseudomonas fluorescens
  8v16-assembly1_C  TM=7.863E-01  e=6.043E-07  uncultured Pseudomonadota bacterium
  2y6v-assembly1_B  TM=7.321E-01  e=1.198E-05  Saccharomyces cerevisiae

pLDDT: mean 92.33, std 10.1, range [37.62, 98.88]

Sequence (171 aa):
MSTFRFDFFGHGESDGRLEDLTISEAVDDVMNAVLFLKGRGYSKVGLFGSSFGGLAALISASRIQDLLFLTLKSPVSDFRELAPELAIRDSENNAYEIAEKIGCPVLIVHGDADDVVPVEQSMKLEKLIKNCRLEIIRGANHDYSREEDFERMIKLISEFIIKTFKAPGGT